Protein AF-A0A094ZKM8-F1 (afdb_monomer_lite)

Organism: Schistosoma haematobium (NCBI:txid6185)

Secondary structure (DSSP, 8-state):
--------TTSHHHHHHHHHHTTTHHHHTT-TTTHHHHHHHHHHTTSSSS-----EEEEE--S-S---TTS---EEEEE------SS---SSHHHHHHHHHHHHTTSSHHHHHHHHHHHT-GGGHHHHHHHHHHHHHHHHHHHHHHHHHHHHHHHHHTT-

Structure (mmCIF, N/CA/C/O backbone):
data_AF-A0A094ZKM8-F1
#
_entry.id   AF-A0A094ZKM8-F1
#
loop_
_atom_site.group_PDB
_atom_site.id
_atom_site.type_symbol
_atom_site.label_atom_id
_atom_site.label_alt_id
_atom_site.label_comp_id
_atom_site.label_asym_id
_atom_site.label_entity_id
_atom_site.label_seq_id
_atom_site.pdbx_PDB_ins_code
_atom_site.Cartn_x
_atom_site.Cartn_y
_atom_site.Cartn_z
_atom_site.occupancy
_atom_site.B_iso_or_equiv
_atom_site.auth_seq_id
_atom_site.auth_comp_id
_atom_site.auth_asym_id
_atom_site.auth_atom_id
_atom_site.pdbx_PDB_model_num
ATOM 1 N N . MET A 1 1 ? 38.095 -4.497 38.781 1.00 38.94 1 MET A N 1
ATOM 2 C CA . MET A 1 1 ? 38.444 -5.390 37.654 1.00 38.94 1 MET A CA 1
ATOM 3 C C . MET A 1 1 ? 37.197 -6.172 37.278 1.00 38.94 1 MET A C 1
ATOM 5 O O . MET A 1 1 ? 36.830 -7.063 38.027 1.00 38.94 1 MET A O 1
ATOM 9 N N . LEU A 1 2 ? 36.508 -5.831 36.188 1.00 37.38 2 LEU A N 1
ATOM 10 C CA . LEU A 1 2 ? 35.510 -6.735 35.610 1.00 37.38 2 LEU A CA 1
ATOM 11 C C . LEU A 1 2 ? 36.040 -7.191 34.256 1.00 37.38 2 LEU A C 1
ATOM 13 O O . LEU A 1 2 ? 36.255 -6.371 33.364 1.00 37.38 2 LEU A O 1
ATOM 17 N N . ARG A 1 3 ? 36.320 -8.497 34.177 1.00 47.91 3 ARG A N 1
ATOM 18 C CA . ARG A 1 3 ? 36.607 -9.232 32.946 1.00 47.91 3 ARG A CA 1
ATOM 19 C C . ARG A 1 3 ? 35.486 -8.939 31.953 1.00 47.91 3 ARG A C 1
ATOM 21 O O . ARG A 1 3 ? 34.324 -9.193 32.253 1.00 47.91 3 ARG A O 1
ATOM 28 N N . VAL A 1 4 ? 35.836 -8.391 30.798 1.00 53.22 4 VAL A N 1
ATOM 29 C CA . VAL A 1 4 ? 34.948 -8.402 29.639 1.00 53.22 4 VAL A CA 1
ATOM 30 C C . VAL A 1 4 ? 35.342 -9.639 28.853 1.00 53.22 4 VAL A C 1
ATOM 32 O O . VAL A 1 4 ? 36.364 -9.642 28.169 1.00 53.22 4 VAL A O 1
ATOM 35 N N . ASP A 1 5 ? 34.573 -10.707 29.038 1.00 57.28 5 ASP A N 1
ATOM 36 C CA . ASP A 1 5 ? 34.611 -11.869 28.162 1.00 57.28 5 ASP A CA 1
ATOM 37 C C . ASP A 1 5 ? 34.397 -11.410 26.716 1.00 57.28 5 ASP A C 1
ATOM 39 O O . ASP A 1 5 ? 33.573 -10.535 26.430 1.00 57.28 5 ASP A O 1
ATOM 43 N N . VAL A 1 6 ? 35.189 -11.963 25.801 1.00 58.41 6 VAL A N 1
ATOM 44 C CA . VAL A 1 6 ? 35.111 -11.664 24.371 1.00 58.41 6 VAL A CA 1
ATOM 45 C C . VAL A 1 6 ? 33.824 -12.290 23.841 1.00 58.41 6 VAL A C 1
ATOM 47 O O . VAL A 1 6 ? 33.750 -13.481 23.554 1.00 58.41 6 VAL A O 1
ATOM 50 N N . ILE A 1 7 ? 32.775 -11.475 23.780 1.00 57.12 7 ILE A N 1
ATOM 51 C CA . ILE A 1 7 ? 31.440 -11.875 23.347 1.00 57.12 7 ILE A CA 1
ATOM 52 C C . ILE A 1 7 ? 31.376 -11.808 21.813 1.00 57.12 7 ILE A C 1
ATOM 54 O O . ILE A 1 7 ? 31.476 -10.729 21.230 1.00 57.12 7 ILE A O 1
ATOM 58 N N . GLY A 1 8 ? 31.223 -12.966 21.165 1.00 59.66 8 GLY A N 1
ATOM 59 C CA . GLY A 1 8 ? 31.152 -13.099 19.704 1.00 59.66 8 GLY A CA 1
ATOM 60 C C . GLY A 1 8 ? 29.924 -12.429 19.051 1.00 59.66 8 GLY A C 1
ATOM 61 O O . GLY A 1 8 ? 28.955 -12.081 19.738 1.00 59.66 8 GLY A O 1
ATOM 62 N N . PRO A 1 9 ? 29.939 -12.242 17.716 1.00 51.22 9 PRO A N 1
ATOM 63 C CA . PRO A 1 9 ? 28.906 -11.504 16.990 1.00 51.22 9 PRO A CA 1
ATOM 64 C C . PRO A 1 9 ? 27.556 -12.237 17.059 1.00 51.22 9 PRO A C 1
ATOM 66 O O . PRO A 1 9 ? 27.464 -13.412 16.721 1.00 51.22 9 P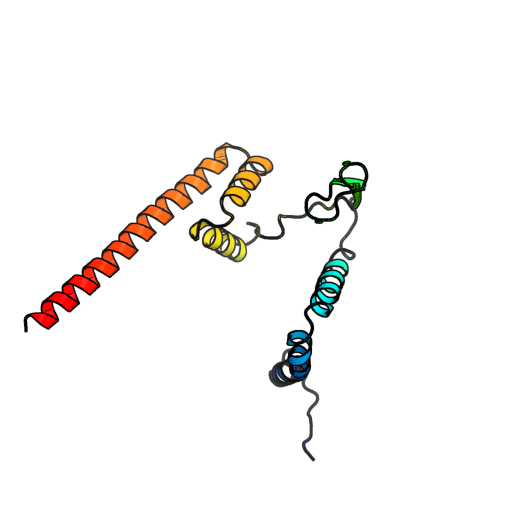RO A O 1
ATOM 69 N N . GLY A 1 10 ? 26.513 -11.532 17.520 1.00 62.34 10 GLY A N 1
ATOM 70 C CA . GLY A 1 10 ? 25.153 -12.062 17.727 1.00 62.34 10 GLY A CA 1
ATOM 71 C C . GLY A 1 10 ? 24.721 -12.214 19.194 1.00 62.34 10 GLY A C 1
ATOM 72 O O . GLY A 1 10 ? 23.565 -12.534 19.453 1.00 62.34 10 GLY A O 1
ATOM 73 N N . SER A 1 11 ? 25.609 -11.959 20.160 1.00 68.12 11 SER A N 1
ATOM 74 C CA . SER A 1 11 ? 25.317 -12.143 21.588 1.00 68.12 11 SER A CA 1
ATOM 75 C C . SER A 1 11 ? 24.887 -10.859 22.319 1.00 68.12 11 SER A C 1
ATOM 77 O O . SER A 1 11 ? 25.261 -9.734 21.972 1.00 68.12 11 SER A O 1
ATOM 79 N N . THR A 1 12 ? 24.090 -11.046 23.373 1.00 66.50 12 THR A N 1
ATOM 80 C CA . THR A 1 12 ? 23.350 -10.036 24.147 1.00 66.50 12 THR A CA 1
ATOM 81 C C . THR A 1 12 ? 24.234 -8.932 24.747 1.00 66.50 12 THR A C 1
ATOM 83 O O . THR A 1 12 ? 23.782 -7.801 24.926 1.00 66.50 12 THR A O 1
ATOM 86 N N . GLY A 1 13 ? 25.519 -9.205 25.004 1.00 67.31 13 GLY A N 1
ATOM 87 C CA . GLY A 1 13 ? 26.473 -8.196 25.488 1.00 67.31 13 GLY A CA 1
ATOM 88 C C . GLY A 1 13 ? 26.937 -7.201 24.417 1.00 67.31 13 GLY A C 1
ATOM 89 O O . GLY A 1 13 ? 27.165 -6.031 24.724 1.00 67.31 13 GLY A O 1
ATOM 90 N N . HIS A 1 14 ? 26.986 -7.621 23.149 1.00 61.69 14 HIS A N 1
ATOM 91 C CA . HIS A 1 14 ? 27.329 -6.755 22.017 1.00 61.69 14 HIS A CA 1
ATOM 92 C C . HIS A 1 14 ? 26.199 -5.737 21.743 1.00 61.69 14 HIS A C 1
ATOM 94 O O . HIS A 1 14 ? 26.456 -4.560 21.491 1.00 61.69 14 HIS A O 1
ATOM 100 N N . LEU A 1 15 ? 24.935 -6.157 21.913 1.00 66.00 15 LEU A N 1
ATOM 101 C CA . LEU A 1 15 ? 23.730 -5.316 21.811 1.00 66.00 15 LEU A CA 1
ATOM 102 C C . LEU A 1 15 ? 23.709 -4.182 22.862 1.00 66.00 15 LEU A C 1
ATOM 104 O O . LEU A 1 15 ? 23.365 -3.041 22.554 1.00 66.00 15 LEU A O 1
ATOM 108 N N . LEU A 1 16 ? 24.138 -4.469 24.097 1.00 70.31 16 LEU A N 1
ATOM 109 C CA . LEU A 1 16 ? 24.174 -3.493 25.195 1.00 70.31 16 LEU A CA 1
ATOM 110 C C . LEU A 1 16 ? 25.344 -2.495 25.095 1.00 70.31 16 LEU A C 1
ATOM 112 O O . LEU A 1 16 ? 25.218 -1.361 25.563 1.00 70.31 16 LEU A O 1
ATOM 116 N N . MET A 1 17 ? 26.463 -2.875 24.468 1.00 67.31 17 MET A N 1
ATOM 117 C CA . MET A 1 17 ? 27.586 -1.969 24.182 1.00 67.31 17 MET A CA 1
ATOM 118 C C . MET A 1 17 ? 27.259 -0.978 23.048 1.00 67.31 17 MET A C 1
ATOM 120 O O . MET A 1 17 ? 27.559 0.211 23.178 1.00 67.31 17 MET A O 1
ATOM 124 N N . VAL A 1 18 ? 26.545 -1.419 22.001 1.00 69.44 18 VAL A N 1
ATOM 125 C CA . VAL A 1 18 ? 26.070 -0.570 20.884 1.00 69.44 18 VAL A CA 1
ATOM 126 C C . VAL A 1 18 ? 25.064 0.494 21.356 1.00 69.44 18 VAL A C 1
ATOM 128 O O . VAL A 1 18 ? 25.167 1.660 20.973 1.00 69.44 18 VAL A O 1
ATOM 131 N N . LEU A 1 19 ? 24.163 0.144 22.280 1.00 61.12 19 LEU A N 1
ATOM 132 C CA . LEU A 1 19 ? 23.220 1.076 22.920 1.00 61.12 19 LEU A CA 1
ATOM 133 C C . LEU A 1 19 ? 23.896 2.197 23.750 1.00 61.12 19 LEU A C 1
ATOM 135 O O . LEU A 1 19 ? 23.260 3.214 24.028 1.00 61.12 19 LEU A O 1
ATOM 139 N N . ARG A 1 20 ? 25.180 2.075 24.142 1.00 72.31 20 ARG A N 1
ATOM 140 C CA . ARG A 1 20 ? 25.893 3.077 24.975 1.00 72.31 20 ARG A CA 1
ATOM 141 C C . ARG A 1 20 ? 26.716 4.102 24.187 1.00 72.31 20 ARG A C 1
ATOM 143 O O . ARG A 1 20 ? 26.916 5.205 24.692 1.00 72.31 20 ARG A O 1
ATOM 150 N N . CYS A 1 21 ? 27.147 3.802 22.965 1.00 66.06 21 CYS A N 1
ATOM 151 C CA . CYS A 1 21 ? 27.880 4.745 22.107 1.00 66.06 21 CYS A CA 1
ATOM 152 C C . CYS A 1 21 ? 26.965 5.714 21.335 1.00 66.06 21 CYS A C 1
ATOM 154 O O . CYS A 1 21 ? 27.458 6.676 20.758 1.00 66.06 21 CYS A O 1
ATOM 156 N N . LEU A 1 22 ? 25.637 5.535 21.392 1.00 63.84 22 LEU A N 1
ATOM 157 C CA . LEU A 1 22 ? 24.642 6.496 20.887 1.00 63.84 22 LEU A CA 1
ATOM 158 C C . LEU A 1 22 ? 24.490 7.745 21.792 1.00 63.84 22 LEU A C 1
ATOM 160 O O . LEU A 1 22 ? 23.709 8.645 21.497 1.00 63.84 22 LEU A O 1
ATOM 164 N N . ARG A 1 23 ? 25.241 7.842 22.900 1.00 69.12 23 ARG A N 1
ATOM 165 C CA . ARG A 1 23 ? 25.189 8.973 23.852 1.00 69.12 23 ARG A CA 1
ATOM 166 C C . ARG A 1 23 ? 25.595 10.332 23.248 1.00 69.12 23 ARG A C 1
ATOM 168 O O . ARG A 1 23 ? 24.911 11.310 23.547 1.00 69.12 23 ARG A O 1
ATOM 175 N N . PRO A 1 24 ? 26.617 10.438 22.376 1.00 64.12 24 PRO A N 1
ATOM 176 C CA . PRO A 1 24 ? 26.977 11.691 21.711 1.00 64.12 24 PRO A CA 1
ATOM 177 C C . PRO A 1 24 ? 25.990 12.115 20.610 1.00 64.12 24 PRO A C 1
ATOM 179 O O . PRO A 1 24 ? 26.025 13.275 20.200 1.00 64.12 24 PRO A O 1
ATOM 182 N N . LEU A 1 25 ? 25.041 11.256 20.185 1.00 60.56 25 LEU A N 1
ATOM 183 C CA . LEU A 1 25 ? 23.924 11.711 19.339 1.00 60.56 25 LEU A CA 1
ATOM 184 C C . LEU A 1 25 ? 23.049 12.768 20.040 1.00 60.56 25 LEU A C 1
ATOM 186 O O . LEU A 1 25 ? 22.360 13.520 19.357 1.00 60.56 25 LEU A O 1
ATOM 190 N N . ARG A 1 26 ? 23.136 12.920 21.374 1.00 61.69 26 ARG A N 1
ATOM 191 C CA . ARG A 1 26 ? 22.537 14.058 22.099 1.00 61.69 26 ARG A CA 1
ATOM 192 C C . ARG A 1 26 ? 23.143 15.419 21.716 1.00 61.69 26 ARG A C 1
ATOM 194 O O . ARG A 1 26 ? 22.447 16.420 21.818 1.00 61.69 26 ARG A O 1
ATOM 201 N N . ILE A 1 27 ? 24.385 15.471 21.228 1.00 63.56 27 ILE A N 1
ATOM 202 C CA . ILE A 1 27 ? 25.039 16.701 20.733 1.00 63.56 27 ILE A CA 1
ATOM 203 C C . ILE A 1 27 ? 24.647 16.975 19.267 1.00 63.56 27 ILE A C 1
ATOM 205 O O . ILE A 1 27 ? 24.456 18.126 18.881 1.00 63.56 27 ILE A O 1
ATOM 209 N N . PHE A 1 28 ? 24.383 15.926 18.472 1.00 54.69 28 PHE A N 1
ATOM 210 C CA . PHE A 1 28 ? 23.733 16.029 17.148 1.00 54.69 28 PHE A CA 1
ATOM 211 C C . PHE A 1 28 ? 22.289 16.583 17.224 1.00 54.69 28 PHE A C 1
ATOM 213 O O . PHE A 1 28 ? 21.742 17.041 16.212 1.00 54.69 28 PHE A O 1
ATOM 220 N N . CYS A 1 29 ? 21.673 16.568 18.417 1.00 49.84 29 CYS A N 1
ATOM 221 C CA . CYS A 1 29 ? 20.408 17.246 18.717 1.00 49.84 29 CYS A CA 1
ATOM 222 C C . CYS A 1 29 ? 20.545 18.758 18.962 1.00 49.84 29 CYS A C 1
ATOM 224 O O . CYS A 1 29 ? 19.533 19.446 18.886 1.00 49.84 29 CYS A O 1
ATOM 226 N N . LEU A 1 30 ? 21.752 19.285 19.189 1.00 57.34 30 LEU A N 1
ATOM 227 C CA . LEU A 1 30 ? 21.969 20.716 19.431 1.00 57.34 30 LEU A CA 1
ATOM 228 C C . LEU A 1 30 ? 22.262 21.505 18.140 1.00 57.34 30 LEU A C 1
ATOM 230 O O . LEU A 1 30 ? 21.977 22.696 18.068 1.00 57.34 30 LEU A O 1
ATOM 234 N N . VAL A 1 31 ? 22.821 20.847 17.112 1.00 60.50 31 VAL A N 1
ATOM 235 C CA . VAL A 1 31 ? 23.313 21.496 15.882 1.00 60.50 31 VAL A CA 1
ATOM 236 C C . VAL A 1 31 ? 22.562 20.967 14.649 1.00 60.50 31 VAL A C 1
ATOM 238 O O . VAL A 1 31 ? 22.852 19.861 14.183 1.00 60.50 31 VAL A O 1
ATOM 241 N N . PRO A 1 32 ? 21.615 21.728 14.065 1.00 51.78 32 PRO A N 1
ATOM 242 C CA . PRO A 1 32 ? 20.802 21.255 12.939 1.00 51.78 32 PRO A CA 1
ATOM 243 C C . PRO A 1 32 ? 21.602 20.992 11.646 1.00 51.78 32 PRO A C 1
ATOM 245 O O . PRO A 1 32 ? 21.134 20.252 10.784 1.00 51.78 32 PRO A O 1
ATOM 248 N N . GLN A 1 33 ? 22.822 21.529 11.504 1.00 51.88 33 GLN A N 1
ATOM 249 C CA . GLN A 1 33 ? 23.617 21.429 10.269 1.00 51.88 33 GLN A CA 1
ATOM 250 C C . GLN A 1 33 ? 24.374 20.095 10.087 1.00 51.88 33 GLN A C 1
ATOM 252 O O . GLN A 1 33 ? 24.603 19.677 8.953 1.00 51.88 33 GLN A O 1
ATOM 257 N N . MET A 1 34 ? 24.697 19.369 11.166 1.00 56.25 34 MET A N 1
ATOM 258 C CA . MET A 1 34 ? 25.500 18.132 11.098 1.00 56.25 34 MET A CA 1
ATOM 259 C C . MET A 1 34 ? 24.723 16.913 10.545 1.00 56.25 34 MET A C 1
ATOM 261 O O . MET A 1 34 ? 25.329 16.001 9.984 1.00 56.25 34 MET A O 1
ATOM 265 N N . ARG A 1 35 ? 23.378 16.881 10.639 1.00 53.78 35 ARG A N 1
ATOM 266 C CA . ARG A 1 35 ? 22.539 15.720 10.229 1.00 53.78 35 ARG A CA 1
ATOM 267 C C . ARG A 1 35 ? 22.531 15.448 8.723 1.00 53.78 35 ARG A C 1
ATOM 269 O O . ARG A 1 35 ? 22.294 14.315 8.310 1.00 53.78 35 ARG A O 1
ATOM 276 N N . ARG A 1 36 ? 22.798 16.470 7.907 1.00 55.94 36 ARG A N 1
ATOM 277 C CA . ARG A 1 36 ? 22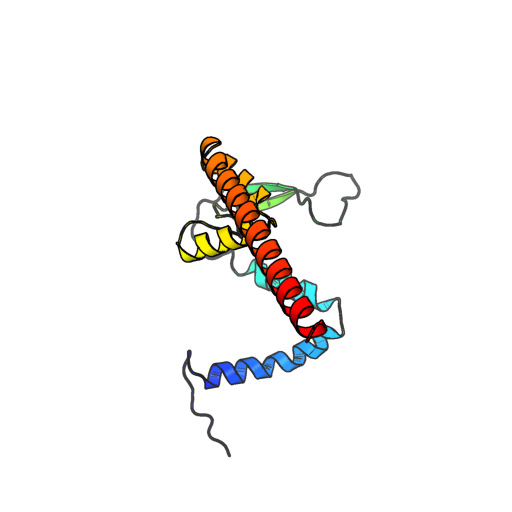.727 16.382 6.441 1.00 55.94 36 ARG A CA 1
ATOM 278 C C . ARG A 1 36 ? 23.879 15.565 5.8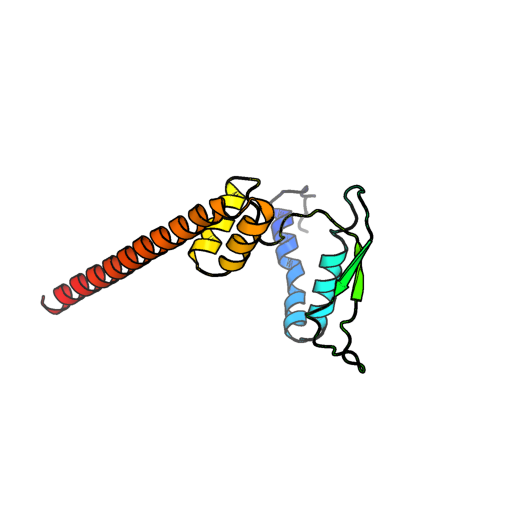49 1.00 55.94 36 ARG A C 1
ATOM 280 O O . ARG A 1 36 ? 23.664 14.781 4.935 1.00 55.94 36 ARG A O 1
ATOM 287 N N . VAL A 1 37 ? 25.076 15.698 6.421 1.00 57.06 37 VAL A N 1
ATOM 288 C CA . VAL A 1 37 ? 26.300 15.012 5.966 1.00 57.06 37 VAL A CA 1
ATOM 289 C C . VAL A 1 37 ? 26.226 13.505 6.233 1.00 57.06 37 VAL A C 1
ATOM 291 O O . VAL A 1 37 ? 26.667 12.698 5.420 1.00 57.06 37 VAL A O 1
ATOM 294 N N . VAL A 1 38 ? 25.600 13.121 7.347 1.00 61.38 38 VAL A N 1
ATOM 295 C CA . VAL A 1 38 ? 25.494 11.718 7.774 1.00 61.38 38 VAL A CA 1
ATOM 296 C C . VAL A 1 38 ? 24.495 10.936 6.918 1.00 61.38 38 VAL A C 1
ATOM 298 O O . VAL A 1 38 ? 24.719 9.763 6.627 1.00 61.38 38 VAL A O 1
ATOM 301 N N . TYR A 1 39 ? 23.429 11.585 6.451 1.00 54.94 39 TYR A N 1
ATOM 302 C CA . TYR A 1 39 ? 22.445 10.936 5.582 1.00 54.94 39 TYR A CA 1
ATOM 303 C C . TYR A 1 39 ? 22.971 10.698 4.156 1.00 54.94 39 TYR A C 1
ATOM 305 O O . TYR A 1 39 ? 22.693 9.653 3.569 1.00 54.94 39 TYR A O 1
ATOM 313 N N . GLU A 1 40 ? 23.768 11.621 3.609 1.00 57.09 40 GLU A N 1
ATOM 314 C CA . GLU A 1 40 ? 24.351 11.473 2.264 1.00 57.09 40 GLU A CA 1
ATOM 315 C C . GLU A 1 40 ? 25.434 10.375 2.220 1.00 57.09 40 GLU A C 1
ATOM 317 O O . GLU A 1 40 ? 25.488 9.589 1.273 1.00 57.09 40 GLU A O 1
ATOM 322 N N . LEU A 1 41 ? 26.242 10.248 3.282 1.00 57.00 41 LEU A N 1
ATOM 323 C CA . LEU A 1 41 ? 27.331 9.265 3.369 1.00 57.00 41 LEU A CA 1
ATOM 324 C C . LEU A 1 41 ? 26.820 7.813 3.435 1.00 57.00 41 LEU A C 1
ATOM 326 O O . LEU A 1 41 ? 27.343 6.927 2.760 1.00 57.00 41 LEU A O 1
ATOM 330 N N . VAL A 1 42 ? 25.763 7.569 4.219 1.00 56.38 42 VAL A N 1
ATOM 331 C CA . VAL A 1 42 ? 25.178 6.225 4.410 1.00 56.38 42 VAL A CA 1
ATOM 332 C C . VAL A 1 42 ? 24.390 5.775 3.179 1.00 56.38 42 VAL A C 1
ATOM 334 O O . VAL A 1 42 ? 24.250 4.578 2.918 1.00 56.38 42 VAL A O 1
ATOM 337 N N . ARG A 1 43 ? 23.918 6.723 2.368 1.00 48.41 43 ARG A N 1
ATOM 338 C CA . ARG A 1 43 ? 23.206 6.411 1.132 1.00 48.41 43 ARG A CA 1
ATOM 339 C C . ARG A 1 43 ? 24.140 5.970 0.000 1.00 48.41 43 ARG A C 1
ATOM 341 O O . ARG A 1 43 ? 23.768 5.061 -0.733 1.00 48.41 43 ARG A O 1
ATOM 348 N N . GLY A 1 44 ? 25.336 6.553 -0.122 1.00 53.34 44 GLY A N 1
ATOM 349 C CA . GLY A 1 44 ? 26.255 6.282 -1.241 1.00 53.34 44 GLY A CA 1
ATOM 350 C C . GLY A 1 44 ? 26.962 4.920 -1.198 1.00 53.34 44 GLY A C 1
ATOM 351 O O . GLY A 1 44 ? 27.293 4.362 -2.240 1.00 53.34 44 GLY A O 1
ATOM 352 N N . PHE A 1 45 ? 27.166 4.348 -0.008 1.00 49.69 45 PHE A N 1
ATOM 353 C CA . PHE A 1 45 ? 28.017 3.160 0.156 1.00 49.69 45 PHE A CA 1
ATOM 354 C C . PHE A 1 45 ? 27.328 1.825 -0.196 1.00 49.69 45 PHE A C 1
ATOM 356 O O . PHE A 1 45 ? 28.001 0.829 -0.442 1.00 49.69 45 PHE A O 1
ATOM 363 N N . ARG A 1 46 ? 25.987 1.778 -0.256 1.00 44.75 46 ARG A N 1
ATOM 364 C CA . ARG A 1 46 ? 25.224 0.534 -0.508 1.00 44.75 46 ARG A CA 1
ATOM 365 C C . ARG A 1 46 ? 24.944 0.259 -1.995 1.00 44.75 46 ARG A C 1
ATOM 367 O O . ARG A 1 46 ? 24.502 -0.833 -2.331 1.00 44.75 46 ARG A O 1
ATOM 374 N N . GLU A 1 47 ? 25.199 1.216 -2.885 1.00 52.03 47 GLU A N 1
ATOM 375 C CA . GLU A 1 47 ? 24.827 1.128 -4.310 1.00 52.03 47 GLU A CA 1
ATOM 376 C C . GLU A 1 47 ? 25.936 0.563 -5.236 1.00 52.03 47 GLU A C 1
ATOM 378 O O . GLU A 1 47 ? 25.670 0.342 -6.412 1.00 52.03 47 GLU A O 1
ATOM 383 N N . ILE A 1 48 ? 27.156 0.273 -4.746 1.00 54.25 48 ILE A N 1
ATOM 384 C CA . ILE A 1 48 ? 28.346 0.001 -5.598 1.00 54.25 48 ILE A CA 1
ATOM 385 C C . ILE A 1 48 ? 28.647 -1.506 -5.832 1.00 54.25 48 ILE A C 1
ATOM 387 O O . ILE A 1 48 ? 29.417 -1.838 -6.729 1.00 54.25 48 ILE A O 1
ATOM 391 N N . LEU A 1 49 ? 28.044 -2.442 -5.081 1.00 43.59 49 LEU A N 1
ATOM 392 C CA . LEU A 1 49 ? 28.554 -3.828 -4.959 1.00 43.59 49 LEU A CA 1
ATOM 393 C C . LEU A 1 49 ? 27.801 -4.973 -5.684 1.00 43.59 49 LEU A C 1
ATOM 395 O O . LEU A 1 49 ? 28.154 -6.125 -5.453 1.00 43.59 49 LEU A O 1
ATOM 399 N N . MET A 1 50 ? 26.823 -4.741 -6.569 1.00 43.19 50 MET A N 1
ATOM 400 C CA . MET A 1 50 ? 26.200 -5.844 -7.342 1.00 43.19 50 MET A CA 1
ATOM 401 C C . MET A 1 50 ? 26.167 -5.594 -8.860 1.00 43.19 50 MET A C 1
ATOM 403 O O . MET A 1 50 ? 26.062 -4.460 -9.319 1.00 43.19 50 MET A O 1
ATOM 407 N N . GLU A 1 51 ? 26.342 -6.687 -9.608 1.00 52.78 51 GLU A N 1
ATOM 408 C CA . GLU A 1 51 ? 26.915 -6.803 -10.956 1.00 52.78 51 GLU A CA 1
ATOM 409 C C . GLU A 1 51 ? 26.164 -6.145 -12.137 1.00 52.78 51 GLU A C 1
ATOM 411 O O . GLU A 1 51 ? 24.998 -5.763 -12.081 1.00 52.78 51 GLU A O 1
ATOM 416 N N . LYS A 1 52 ? 26.922 -5.981 -13.231 1.00 58.81 52 LYS A N 1
ATOM 417 C CA . LYS A 1 52 ? 26.761 -5.033 -14.342 1.00 58.81 52 LYS A CA 1
ATOM 418 C C . LYS A 1 52 ? 25.653 -5.376 -15.349 1.00 58.81 52 LYS A C 1
ATOM 420 O O . LYS A 1 52 ? 25.740 -6.366 -16.064 1.00 58.81 52 LYS A O 1
ATOM 425 N N . CYS A 1 53 ? 24.768 -4.403 -15.573 1.00 43.03 53 CYS A N 1
ATOM 426 C CA . CYS A 1 53 ? 24.168 -4.073 -16.875 1.00 43.03 53 CYS A CA 1
ATOM 427 C C . CYS A 1 53 ? 24.056 -2.541 -16.976 1.00 43.03 53 CYS A C 1
ATOM 429 O O . CYS A 1 53 ? 23.008 -1.953 -16.716 1.00 43.03 53 CYS A O 1
ATOM 431 N N . VAL A 1 54 ? 25.175 -1.864 -17.263 1.00 49.88 54 VAL A N 1
ATOM 432 C CA . VAL A 1 54 ? 25.263 -0.401 -17.135 1.00 49.88 54 VAL A CA 1
ATOM 433 C C . VAL A 1 54 ? 24.950 0.289 -18.461 1.00 49.88 54 VAL A C 1
ATOM 435 O O . VAL A 1 54 ? 25.786 0.368 -19.356 1.00 49.88 54 VAL A O 1
ATOM 438 N N . GLY A 1 55 ? 23.754 0.869 -18.551 1.00 47.41 55 GLY A N 1
ATOM 439 C CA . GLY A 1 55 ? 23.504 2.035 -19.399 1.00 47.41 55 GLY A CA 1
ATOM 440 C C . GLY A 1 55 ? 23.723 3.325 -18.598 1.00 47.41 55 GLY A C 1
ATOM 441 O O . GLY A 1 55 ? 23.563 3.338 -17.381 1.00 47.41 55 GLY A O 1
ATOM 442 N N . ARG A 1 56 ? 24.064 4.439 -19.247 1.00 43.88 56 ARG A N 1
ATOM 443 C CA . ARG A 1 56 ? 24.057 5.774 -18.613 1.00 43.88 56 ARG A CA 1
ATOM 444 C C . ARG A 1 56 ? 22.748 6.479 -18.978 1.00 43.88 56 ARG A C 1
ATOM 446 O O . ARG A 1 56 ? 22.345 6.422 -20.138 1.00 43.88 56 ARG A O 1
ATOM 453 N N . PHE A 1 57 ? 22.050 7.084 -18.014 1.00 47.72 57 PHE A N 1
ATOM 454 C CA . PHE A 1 57 ? 20.820 7.846 -18.273 1.00 47.72 57 PHE A CA 1
ATOM 455 C C . PHE A 1 57 ? 20.847 9.177 -17.515 1.00 47.72 57 PHE A C 1
ATOM 457 O O . PHE A 1 57 ? 21.295 9.239 -16.371 1.00 47.72 57 PHE A O 1
ATOM 464 N N . MET A 1 58 ? 20.386 10.251 -18.159 1.00 47.28 58 MET A N 1
ATOM 465 C CA . MET A 1 58 ? 20.258 11.567 -17.530 1.00 47.28 58 MET A CA 1
ATOM 466 C C . MET A 1 58 ? 18.978 11.607 -16.692 1.00 47.28 58 MET A C 1
ATOM 468 O O . MET A 1 58 ? 17.888 11.471 -17.242 1.00 47.28 58 MET A O 1
ATOM 472 N N . ARG A 1 59 ? 19.092 11.814 -15.375 1.00 50.09 59 ARG A N 1
ATOM 473 C CA . ARG A 1 59 ? 17.934 12.131 -14.524 1.00 50.09 59 ARG A CA 1
ATOM 474 C C . ARG A 1 59 ? 17.897 13.625 -14.235 1.00 50.09 59 ARG A C 1
ATOM 476 O O . ARG A 1 59 ? 18.894 14.193 -13.796 1.00 50.09 59 ARG A O 1
ATOM 483 N N . GLU A 1 60 ? 16.738 14.237 -14.452 1.00 55.56 60 GLU A N 1
ATOM 484 C CA . GLU A 1 60 ? 16.452 15.592 -13.984 1.00 55.56 60 GLU A CA 1
ATOM 485 C C . GLU A 1 60 ? 16.273 15.575 -12.464 1.00 55.56 60 GLU A C 1
ATOM 487 O O . GLU A 1 60 ? 15.445 14.837 -11.927 1.00 55.56 60 GLU A O 1
ATOM 492 N N . LEU A 1 61 ? 17.076 16.366 -11.751 1.00 54.41 61 LEU A N 1
ATOM 493 C CA . LEU A 1 61 ? 16.915 16.562 -10.315 1.00 54.41 61 LEU A CA 1
ATOM 494 C C . LEU A 1 61 ? 15.729 17.494 -10.058 1.00 54.41 61 LEU A C 1
ATOM 496 O O . LEU A 1 61 ? 15.883 18.711 -10.018 1.00 54.41 61 LEU A O 1
ATOM 500 N N . ALA A 1 62 ? 14.542 16.925 -9.864 1.00 52.66 62 ALA A N 1
ATOM 501 C CA . ALA A 1 62 ? 13.338 17.702 -9.571 1.00 52.66 62 ALA A CA 1
ATOM 502 C C . ALA A 1 62 ? 13.183 18.104 -8.085 1.00 52.66 62 ALA A C 1
ATOM 504 O O . ALA A 1 62 ? 12.220 18.788 -7.749 1.00 52.66 62 ALA A O 1
ATOM 505 N N . SER A 1 63 ? 14.088 17.714 -7.171 1.00 44.19 63 SER A N 1
ATOM 506 C CA . SER A 1 63 ? 13.862 17.897 -5.719 1.00 44.19 63 SER A CA 1
ATOM 507 C C . SER A 1 63 ? 14.903 18.710 -4.944 1.00 44.19 63 SER A C 1
ATOM 509 O O . SER A 1 63 ? 14.728 18.927 -3.742 1.00 44.19 63 SER A O 1
ATOM 511 N N . THR A 1 64 ? 15.956 19.231 -5.572 1.00 45.97 64 THR A N 1
ATOM 512 C CA . THR A 1 64 ? 16.833 20.196 -4.896 1.00 45.97 64 THR A CA 1
ATOM 513 C C . THR A 1 64 ? 16.257 21.597 -5.062 1.00 45.97 64 THR A C 1
ATOM 515 O O . THR A 1 64 ? 16.120 22.101 -6.170 1.00 45.97 64 THR A O 1
ATOM 518 N N . LYS A 1 65 ? 15.977 22.277 -3.941 1.00 47.53 65 LYS A N 1
ATOM 519 C CA . LYS A 1 65 ? 15.628 23.715 -3.838 1.00 47.53 65 LYS A CA 1
ATOM 520 C C . LYS A 1 65 ? 16.722 24.666 -4.386 1.00 47.53 65 LYS A C 1
ATOM 522 O O . LYS A 1 65 ? 16.743 25.842 -4.047 1.00 47.53 65 LYS A O 1
ATOM 527 N N . LEU A 1 66 ? 17.640 24.167 -5.209 1.00 47.97 66 LEU A N 1
ATOM 528 C CA . LEU A 1 66 ? 18.634 24.922 -5.954 1.00 47.97 66 LEU A CA 1
ATOM 529 C C . LEU A 1 66 ? 18.099 25.089 -7.376 1.00 47.97 66 LEU A C 1
ATOM 531 O O . LEU A 1 66 ? 18.317 24.242 -8.239 1.00 47.97 66 LEU A O 1
ATOM 535 N N . LYS A 1 67 ? 17.361 26.178 -7.613 1.00 46.78 67 LYS A N 1
ATOM 536 C CA . LYS A 1 67 ? 17.072 26.611 -8.982 1.00 46.78 67 LYS A CA 1
ATOM 537 C C . LYS A 1 67 ? 18.399 26.998 -9.637 1.00 46.78 67 LYS A C 1
ATOM 539 O O . LYS A 1 67 ? 19.114 27.850 -9.116 1.00 46.78 67 LYS A O 1
ATOM 544 N N . SER A 1 68 ? 18.720 26.373 -10.767 1.00 48.81 68 SER A N 1
ATOM 545 C CA . SER A 1 68 ? 19.789 26.844 -11.645 1.00 48.81 68 SER A CA 1
ATOM 546 C C . SER A 1 68 ? 19.477 28.276 -12.090 1.00 48.81 68 SER A C 1
ATOM 548 O O . SER A 1 68 ? 18.328 28.585 -12.413 1.00 48.81 68 SER A O 1
ATOM 550 N N . VAL A 1 69 ? 20.500 29.134 -12.145 1.00 58.44 69 VAL A N 1
ATOM 551 C CA . VAL A 1 69 ? 20.436 30.563 -12.524 1.00 58.44 69 VAL A CA 1
ATOM 552 C C . VAL A 1 69 ? 19.836 30.784 -13.932 1.00 58.44 69 VAL A C 1
ATOM 554 O O . VAL A 1 69 ? 19.496 31.906 -14.290 1.00 58.44 69 VAL A O 1
ATOM 557 N N . LYS A 1 70 ? 19.635 29.715 -14.718 1.00 56.19 70 LYS A N 1
ATOM 558 C CA . LYS A 1 70 ? 19.077 29.739 -16.082 1.00 56.19 70 LYS A CA 1
ATOM 559 C C . LYS A 1 70 ? 17.760 28.974 -16.296 1.00 56.19 70 LYS A C 1
ATOM 561 O O . LYS A 1 70 ? 17.318 28.870 -17.431 1.00 56.19 70 LYS A O 1
ATOM 566 N N . GLY A 1 71 ? 17.118 28.445 -15.252 1.00 55.16 71 GLY A N 1
ATOM 567 C CA . GLY A 1 71 ? 15.800 27.798 -15.389 1.00 55.16 71 GLY A CA 1
ATOM 568 C C . GLY A 1 71 ? 15.787 26.403 -16.037 1.00 55.16 71 GLY A C 1
ATOM 569 O O . GLY A 1 71 ? 14.716 25.820 -16.161 1.00 55.16 71 GLY A O 1
ATOM 570 N N . GLU A 1 72 ? 16.942 25.833 -16.389 1.00 58.03 72 GLU A N 1
ATOM 571 C CA . GLU A 1 72 ? 17.044 24.440 -16.846 1.00 58.03 72 GLU A CA 1
ATOM 572 C C . GLU A 1 72 ? 17.264 23.466 -15.677 1.00 58.03 72 GLU A C 1
ATOM 574 O O . GLU A 1 72 ? 18.085 23.709 -14.784 1.00 58.03 72 GLU A O 1
ATOM 579 N N . SER A 1 73 ? 16.533 22.344 -15.700 1.00 55.12 73 SER A N 1
ATOM 580 C CA . SER A 1 73 ? 16.685 21.220 -14.771 1.00 55.12 73 SER A CA 1
ATOM 581 C C . SER A 1 73 ? 18.124 20.695 -14.802 1.00 55.12 73 SER A C 1
ATOM 583 O O . SER A 1 73 ? 18.595 20.224 -15.839 1.00 55.12 73 SER A O 1
ATOM 585 N N . ILE A 1 74 ? 18.828 20.723 -13.665 1.00 61.59 74 ILE A N 1
ATOM 586 C CA . ILE A 1 74 ? 20.174 20.143 -13.553 1.00 61.59 74 ILE A CA 1
ATOM 587 C C . ILE A 1 74 ? 20.054 18.626 -13.753 1.00 61.59 74 ILE A C 1
ATOM 589 O O . ILE A 1 74 ? 19.494 17.913 -12.916 1.00 61.59 74 ILE A O 1
ATOM 593 N N . LYS A 1 75 ? 20.562 18.135 -14.887 1.00 59.72 75 LYS A N 1
ATOM 594 C CA . LYS A 1 75 ? 20.615 16.710 -15.223 1.00 59.72 75 LYS A CA 1
ATOM 595 C C . LYS A 1 75 ? 21.920 16.136 -14.701 1.00 59.72 75 LYS A C 1
ATOM 597 O O . LYS A 1 75 ? 22.988 16.536 -15.154 1.00 59.72 75 LYS A O 1
ATOM 602 N N . ILE A 1 76 ? 21.844 15.195 -13.762 1.00 67.94 76 ILE A N 1
ATOM 603 C CA . ILE A 1 76 ? 23.024 14.442 -13.327 1.00 67.94 76 ILE A CA 1
ATOM 604 C C . ILE A 1 76 ? 23.031 13.089 -14.021 1.00 67.94 76 ILE A C 1
ATOM 606 O O . ILE A 1 76 ? 22.003 12.421 -14.178 1.00 67.94 76 ILE A O 1
ATOM 610 N N . LEU A 1 77 ? 24.225 12.704 -14.456 1.00 60.81 77 LEU A N 1
ATOM 611 C CA . LEU A 1 77 ? 24.475 11.413 -15.054 1.00 60.81 77 LEU A CA 1
ATOM 612 C C . LEU A 1 77 ? 24.508 10.356 -13.949 1.00 60.81 77 LEU A C 1
ATOM 614 O O . LEU A 1 77 ? 25.444 10.298 -13.156 1.00 60.81 77 LEU A O 1
ATOM 618 N N . VAL A 1 78 ? 23.463 9.536 -13.896 1.00 61.28 78 VAL A N 1
ATOM 619 C CA . VAL A 1 78 ? 23.336 8.454 -12.920 1.00 61.28 78 VAL A CA 1
ATOM 620 C C . VAL A 1 78 ? 23.445 7.099 -13.624 1.00 61.28 78 VAL A C 1
ATOM 622 O O . VAL A 1 78 ? 23.035 6.969 -14.787 1.00 61.28 78 VAL A O 1
ATOM 625 N N . PRO A 1 79 ? 24.010 6.075 -12.961 1.00 61.53 79 PRO A N 1
ATOM 626 C CA . PRO A 1 79 ? 24.015 4.725 -13.506 1.00 61.53 79 PRO A CA 1
ATOM 627 C C . PRO A 1 79 ? 22.572 4.230 -13.676 1.00 61.53 79 PRO A C 1
ATOM 629 O O . PRO A 1 79 ? 21.729 4.397 -12.793 1.00 61.53 79 PRO A O 1
ATOM 632 N N . ARG A 1 80 ? 22.265 3.622 -14.828 1.00 53.97 80 ARG A N 1
ATOM 633 C CA . ARG A 1 80 ? 20.993 2.926 -15.046 1.00 53.97 80 ARG A CA 1
ATOM 634 C C . ARG A 1 80 ? 21.032 1.637 -14.234 1.00 53.97 80 ARG A C 1
ATOM 636 O O . ARG A 1 80 ? 21.727 0.701 -14.611 1.00 53.97 80 ARG A O 1
ATOM 643 N N . VAL A 1 81 ? 20.281 1.605 -13.142 1.00 60.16 81 VAL A N 1
ATOM 644 C CA . VAL A 1 81 ? 20.104 0.412 -12.311 1.00 60.16 81 VAL A CA 1
ATOM 645 C C . VAL A 1 81 ? 18.688 -0.111 -12.526 1.00 60.16 81 VAL A C 1
ATOM 647 O O . VAL A 1 81 ? 17.727 0.661 -12.468 1.00 60.16 81 VAL A O 1
ATOM 650 N N . TRP A 1 82 ? 18.555 -1.410 -12.798 1.00 56.50 82 TRP A N 1
ATOM 651 C CA . TRP A 1 82 ? 17.265 -2.092 -12.738 1.00 56.50 82 TRP A CA 1
ATOM 652 C C . TRP A 1 82 ? 17.028 -2.491 -11.283 1.00 56.50 82 TRP A C 1
ATOM 654 O O . TRP A 1 82 ? 17.635 -3.433 -10.783 1.00 56.50 82 TRP A O 1
ATOM 664 N N . ALA A 1 83 ? 16.228 -1.698 -10.577 1.00 63.53 83 ALA A N 1
ATOM 665 C CA . ALA A 1 83 ? 15.918 -1.912 -9.171 1.00 63.53 83 ALA A CA 1
ATOM 666 C C . ALA A 1 83 ? 14.411 -1.798 -8.945 1.00 63.53 83 ALA A C 1
ATOM 668 O O . ALA A 1 83 ? 13.745 -0.953 -9.558 1.00 63.53 83 ALA A O 1
ATOM 669 N N . ASN A 1 84 ? 13.898 -2.625 -8.034 1.00 68.81 84 ASN A N 1
ATOM 670 C CA . ASN A 1 84 ? 12.538 -2.492 -7.528 1.00 68.81 84 ASN A CA 1
ATOM 671 C C . ASN A 1 84 ? 12.367 -1.139 -6.806 1.00 68.81 84 ASN A C 1
ATOM 673 O O . ASN A 1 84 ? 13.350 -0.573 -6.306 1.00 68.81 84 ASN A O 1
ATOM 677 N N . PRO A 1 85 ? 11.135 -0.594 -6.757 1.00 67.69 85 PRO A N 1
ATOM 678 C CA . PRO A 1 85 ? 10.827 0.570 -5.936 1.00 67.69 85 PRO A CA 1
ATOM 679 C C . PRO A 1 85 ? 11.355 0.376 -4.512 1.00 67.69 85 PRO A C 1
ATOM 681 O O . PRO A 1 85 ? 11.199 -0.685 -3.913 1.00 67.69 85 PRO A O 1
ATOM 684 N N . ARG A 1 86 ? 12.018 1.400 -3.963 1.00 64.94 86 ARG A N 1
ATOM 685 C CA . ARG A 1 86 ? 12.720 1.275 -2.674 1.00 64.94 86 ARG A CA 1
ATOM 686 C C . ARG A 1 86 ? 11.757 1.121 -1.489 1.00 64.94 86 ARG A C 1
ATOM 688 O O . ARG A 1 86 ? 12.175 0.599 -0.461 1.00 64.94 86 ARG A O 1
ATOM 695 N N . ASN A 1 87 ? 10.508 1.563 -1.655 1.00 66.81 87 ASN A N 1
ATOM 696 C CA . ASN A 1 87 ? 9.508 1.627 -0.589 1.00 66.81 87 ASN A CA 1
ATOM 697 C C . ASN A 1 87 ? 8.665 0.347 -0.484 1.00 66.81 87 ASN A C 1
ATOM 699 O O . ASN A 1 87 ? 8.274 -0.021 0.613 1.00 66.81 87 ASN A O 1
ATOM 703 N N . PHE A 1 88 ? 8.440 -0.378 -1.585 1.00 73.38 88 PHE A N 1
ATOM 704 C CA . PHE A 1 88 ? 7.607 -1.582 -1.575 1.00 73.38 88 PHE A CA 1
ATOM 705 C C . PHE A 1 88 ? 8.046 -2.592 -2.642 1.00 73.38 88 PHE A C 1
ATOM 707 O O . PHE A 1 88 ? 8.493 -2.230 -3.731 1.00 73.38 88 PHE A O 1
ATOM 714 N N . ASN A 1 89 ? 7.899 -3.878 -2.329 1.00 77.75 89 ASN A N 1
ATOM 715 C CA . ASN A 1 89 ? 8.062 -4.981 -3.271 1.00 77.75 89 ASN A CA 1
ATOM 716 C C . ASN A 1 89 ? 7.113 -6.127 -2.898 1.00 77.75 89 ASN A C 1
ATOM 718 O O . ASN A 1 89 ? 6.752 -6.286 -1.734 1.00 77.75 89 ASN A O 1
ATOM 722 N N . PHE A 1 90 ? 6.735 -6.926 -3.894 1.00 80.50 90 PHE A N 1
ATOM 723 C CA . PHE A 1 90 ? 5.854 -8.087 -3.732 1.00 80.50 90 PHE A CA 1
ATOM 724 C C . PHE A 1 90 ? 6.619 -9.409 -3.919 1.00 80.50 90 PHE A C 1
ATOM 726 O O . PHE A 1 90 ? 6.023 -10.428 -4.250 1.00 80.50 90 PHE A O 1
ATOM 733 N N . ASP A 1 91 ? 7.941 -9.392 -3.712 1.00 81.75 91 ASP A N 1
ATOM 734 C CA . ASP A 1 91 ? 8.818 -10.541 -3.981 1.00 81.75 91 ASP A CA 1
ATOM 735 C C . ASP A 1 91 ? 8.674 -11.635 -2.907 1.00 81.75 91 ASP A C 1
ATOM 737 O O . ASP A 1 91 ? 8.833 -12.820 -3.184 1.00 81.75 91 ASP A O 1
ATOM 741 N N . ASN A 1 92 ? 8.346 -11.235 -1.673 1.00 85.75 92 ASN A N 1
ATOM 742 C CA . ASN A 1 92 ? 8.126 -12.120 -0.531 1.00 85.75 92 ASN A CA 1
ATOM 743 C C . ASN A 1 92 ? 6.791 -11.803 0.145 1.00 85.75 92 ASN A C 1
ATOM 745 O O . ASN A 1 92 ? 6.378 -10.645 0.195 1.00 85.75 92 ASN A O 1
ATOM 749 N N . ILE A 1 93 ? 6.179 -12.810 0.776 1.00 82.00 93 ILE A N 1
ATOM 750 C CA . ILE A 1 93 ? 4.897 -12.666 1.488 1.00 82.00 93 ILE A CA 1
ATOM 751 C C . ILE A 1 93 ? 4.969 -11.574 2.567 1.00 82.00 93 ILE A C 1
ATOM 753 O O . ILE A 1 93 ? 4.071 -10.745 2.655 1.00 82.00 93 ILE A O 1
ATOM 757 N N . GLY A 1 94 ? 6.050 -11.517 3.354 1.00 84.69 94 GLY A N 1
ATOM 758 C CA . GLY A 1 94 ? 6.206 -10.499 4.402 1.00 84.69 94 GLY A CA 1
ATOM 759 C C . GLY A 1 94 ? 6.264 -9.070 3.853 1.00 84.69 94 GLY A C 1
ATOM 760 O O . GLY A 1 94 ? 5.596 -8.180 4.372 1.00 84.69 94 GLY A O 1
ATOM 761 N N . ASN A 1 95 ? 6.996 -8.862 2.758 1.00 82.38 95 ASN A N 1
ATOM 762 C CA . ASN A 1 95 ? 7.079 -7.553 2.107 1.00 82.38 95 ASN A CA 1
ATOM 763 C C . ASN A 1 95 ? 5.752 -7.171 1.441 1.00 82.38 95 ASN A C 1
ATOM 765 O O . ASN A 1 95 ? 5.355 -6.012 1.509 1.00 82.38 95 ASN A O 1
ATOM 769 N N . ALA A 1 96 ? 5.036 -8.147 0.874 1.00 84.38 96 ALA A N 1
ATOM 770 C CA . ALA A 1 96 ? 3.701 -7.940 0.329 1.00 84.38 96 ALA A CA 1
ATOM 771 C C . ALA A 1 96 ? 2.700 -7.528 1.420 1.00 84.38 96 ALA A C 1
ATOM 773 O O . ALA A 1 96 ? 1.937 -6.591 1.216 1.00 84.38 96 ALA A O 1
ATOM 774 N N . ILE A 1 97 ? 2.730 -8.172 2.593 1.00 88.19 97 ILE A N 1
ATOM 775 C CA . ILE A 1 97 ? 1.874 -7.799 3.731 1.00 88.19 97 ILE A CA 1
ATOM 776 C C . ILE A 1 97 ? 2.198 -6.381 4.213 1.00 88.19 97 ILE A C 1
ATOM 778 O O . ILE A 1 97 ? 1.276 -5.604 4.440 1.00 88.19 97 ILE A O 1
ATOM 782 N N . LEU A 1 98 ? 3.481 -6.019 4.330 1.00 87.19 98 LEU A N 1
ATOM 783 C CA . LEU A 1 98 ? 3.891 -4.660 4.709 1.00 87.19 98 LEU A CA 1
ATOM 784 C C . LEU A 1 98 ? 3.421 -3.615 3.688 1.00 87.19 98 LEU A C 1
ATOM 786 O O . LEU A 1 98 ? 2.862 -2.594 4.078 1.00 87.19 98 LEU A O 1
ATOM 790 N N . ALA A 1 99 ? 3.578 -3.898 2.394 1.00 85.75 99 ALA A N 1
ATOM 791 C CA . ALA A 1 99 ? 3.104 -3.022 1.328 1.00 85.75 99 ALA A CA 1
ATOM 792 C C . ALA A 1 99 ? 1.574 -2.865 1.353 1.00 85.75 99 ALA A C 1
ATOM 794 O O . ALA A 1 99 ? 1.059 -1.764 1.193 1.00 85.75 99 ALA A O 1
ATOM 795 N N . LEU A 1 100 ? 0.829 -3.949 1.590 1.00 87.56 100 LEU A N 1
ATOM 796 C CA . LEU A 1 100 ? -0.630 -3.899 1.715 1.00 87.56 100 LEU A CA 1
ATOM 797 C C . LEU A 1 100 ? -1.083 -3.169 2.986 1.00 87.56 100 LEU A C 1
ATOM 799 O O . LEU A 1 100 ? -2.105 -2.491 2.961 1.00 87.56 100 LEU A O 1
ATOM 803 N N . PHE A 1 101 ? -0.328 -3.270 4.080 1.00 86.69 101 PHE A N 1
ATOM 804 C CA . PHE A 1 101 ? -0.591 -2.511 5.302 1.00 86.69 101 PHE A CA 1
ATOM 805 C C . PHE A 1 101 ? -0.417 -1.002 5.083 1.00 86.69 101 PHE A C 1
ATOM 807 O O . PHE A 1 101 ? -1.267 -0.227 5.512 1.00 86.69 101 PHE A O 1
ATOM 814 N N . GLU A 1 102 ? 0.623 -0.589 4.357 1.00 87.50 102 GLU A N 1
ATOM 815 C CA . GLU A 1 102 ? 0.806 0.807 3.936 1.00 87.50 102 GLU A CA 1
ATOM 816 C C . GLU A 1 102 ? -0.336 1.267 3.011 1.00 87.50 102 GLU A C 1
ATOM 818 O O . GLU A 1 102 ? -0.882 2.350 3.176 1.00 87.50 102 GLU A O 1
ATOM 823 N N . VAL A 1 103 ? -0.813 0.408 2.105 1.00 89.25 103 VAL A N 1
ATOM 824 C CA . VAL A 1 103 ? -1.996 0.714 1.277 1.00 89.25 103 VAL A CA 1
ATOM 825 C C . VAL A 1 103 ? -3.263 0.916 2.121 1.00 89.25 103 VAL A C 1
ATOM 827 O O . VAL A 1 103 ? -4.082 1.777 1.793 1.00 89.25 103 VAL A O 1
ATOM 830 N N . LEU A 1 104 ? -3.436 0.156 3.210 1.00 88.38 104 LEU A N 1
ATOM 831 C CA . LEU A 1 104 ? -4.590 0.286 4.108 1.00 88.38 104 LEU A CA 1
ATOM 832 C C . LEU A 1 104 ? -4.605 1.605 4.891 1.00 88.38 104 LEU A C 1
ATOM 834 O O . LEU A 1 104 ? -5.688 2.046 5.274 1.00 88.38 104 LEU A O 1
ATOM 838 N N . SER A 1 105 ? -3.457 2.259 5.105 1.00 87.00 105 SER A N 1
ATOM 839 C CA . SER A 1 105 ? -3.422 3.596 5.717 1.00 87.00 105 SER A CA 1
ATOM 840 C C . SER A 1 105 ? -3.825 4.713 4.748 1.00 87.00 105 SER A C 1
ATOM 842 O O . SER A 1 105 ? -3.904 5.867 5.160 1.00 87.00 105 SER A O 1
ATOM 844 N N . LEU A 1 106 ? -4.113 4.385 3.479 1.00 86.19 106 LEU A N 1
ATOM 845 C CA . LEU A 1 106 ? -4.394 5.331 2.392 1.00 86.19 106 LEU A CA 1
ATOM 846 C C . LEU A 1 106 ? -3.244 6.308 2.098 1.00 86.19 106 LEU A C 1
ATOM 848 O O . LEU A 1 106 ? -3.427 7.267 1.344 1.00 86.19 106 LEU A O 1
ATOM 852 N N . GLU A 1 107 ? -2.044 6.043 2.609 1.00 83.81 107 GLU A N 1
ATOM 853 C CA . GLU A 1 107 ? -0.832 6.787 2.280 1.00 83.81 107 GLU A CA 1
ATOM 854 C C . GLU A 1 107 ? -0.028 6.020 1.221 1.00 83.81 107 GLU A C 1
ATOM 856 O O . GLU A 1 107 ? 0.047 4.797 1.243 1.00 83.81 107 GLU A O 1
ATOM 861 N N . GLY A 1 108 ? 0.517 6.714 0.217 1.00 81.19 108 GLY A N 1
ATOM 862 C CA . GLY A 1 108 ? 1.372 6.088 -0.807 1.00 81.19 108 GLY A CA 1
ATOM 863 C C . GLY A 1 108 ? 0.688 5.088 -1.763 1.00 81.19 108 GLY A C 1
ATOM 864 O O . GLY A 1 108 ? 1.285 4.699 -2.766 1.00 81.19 108 GLY A O 1
ATOM 865 N N . TRP A 1 109 ? -0.581 4.712 -1.548 1.00 86.50 109 TRP A N 1
ATOM 866 C CA . TRP A 1 109 ? -1.276 3.702 -2.367 1.00 86.50 109 TRP A CA 1
ATOM 867 C C . TRP A 1 109 ? -1.424 4.085 -3.848 1.00 86.50 109 TRP A C 1
ATOM 869 O O . TRP A 1 109 ? -1.470 3.213 -4.716 1.00 86.50 109 TRP A O 1
ATOM 879 N N . VAL A 1 110 ? -1.474 5.386 -4.150 1.00 88.50 110 VAL A N 1
ATOM 880 C CA . VAL A 1 110 ? 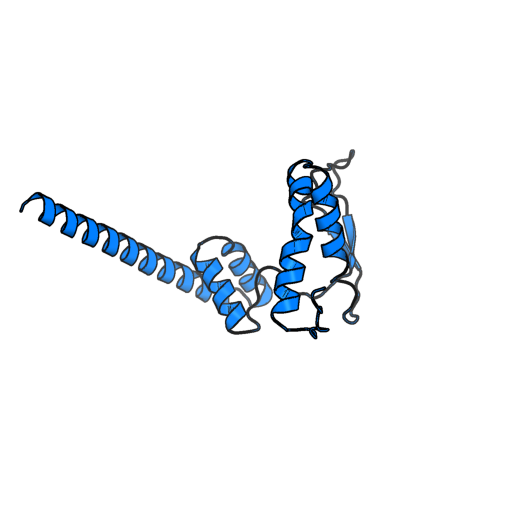-1.513 5.912 -5.522 1.00 88.50 110 VAL A CA 1
ATOM 881 C C . VAL A 1 110 ? -0.215 5.589 -6.265 1.00 88.50 110 VAL A C 1
ATOM 883 O O . VAL A 1 110 ? -0.269 5.165 -7.417 1.00 88.50 110 VAL A O 1
ATOM 886 N N . GLU A 1 111 ? 0.937 5.698 -5.597 1.00 86.06 111 GLU A N 1
ATOM 887 C CA . GLU A 1 111 ? 2.234 5.326 -6.175 1.00 86.06 111 GLU A CA 1
ATOM 888 C C . GLU A 1 111 ? 2.286 3.821 -6.455 1.00 86.06 111 GLU A C 1
ATOM 890 O O . GLU A 1 111 ? 2.712 3.397 -7.528 1.00 86.06 111 GLU A O 1
ATOM 895 N N . ILE A 1 112 ? 1.775 3.005 -5.527 1.00 86.25 112 ILE A N 1
ATOM 896 C CA . ILE A 1 112 ? 1.689 1.547 -5.687 1.00 86.25 112 ILE A CA 1
ATOM 897 C C . ILE A 1 112 ? 0.783 1.185 -6.868 1.00 86.25 112 ILE A C 1
ATOM 899 O O . ILE A 1 112 ? 1.158 0.378 -7.720 1.00 86.25 112 ILE A O 1
ATOM 903 N N . ARG A 1 113 ? -0.389 1.821 -6.970 1.00 89.56 113 ARG A N 1
ATOM 904 C CA . ARG A 1 113 ? -1.326 1.659 -8.087 1.00 89.56 113 ARG A CA 1
ATOM 905 C C . ARG A 1 113 ? -0.675 2.000 -9.426 1.00 89.56 113 ARG A C 1
ATOM 907 O O . ARG A 1 113 ? -0.821 1.237 -10.383 1.00 89.56 113 ARG A O 1
ATOM 914 N N . ASP A 1 114 ? 0.014 3.133 -9.500 1.00 86.56 114 ASP A N 1
ATOM 915 C CA . ASP A 1 114 ? 0.617 3.618 -10.742 1.00 86.56 114 ASP A CA 1
ATOM 916 C C . ASP A 1 114 ? 1.791 2.725 -11.166 1.00 86.56 114 ASP A C 1
ATOM 918 O O . ASP A 1 114 ? 1.879 2.335 -12.331 1.00 86.56 114 ASP A O 1
ATOM 922 N N . VAL A 1 115 ? 2.598 2.252 -10.213 1.00 84.81 115 VAL A N 1
ATOM 923 C CA . VAL A 1 115 ? 3.646 1.256 -10.474 1.00 84.81 115 VAL A CA 1
ATOM 924 C C . VAL A 1 115 ? 3.063 -0.078 -10.951 1.00 84.81 115 VAL A C 1
ATOM 926 O O . VAL A 1 115 ? 3.590 -0.661 -11.898 1.00 84.81 115 VAL A O 1
ATOM 929 N N . ILE A 1 116 ? 1.966 -0.564 -10.359 1.00 87.31 116 ILE A N 1
ATOM 930 C CA . ILE A 1 116 ? 1.284 -1.792 -10.811 1.00 87.31 116 ILE A CA 1
ATOM 931 C C . ILE A 1 116 ? 0.764 -1.622 -12.244 1.00 87.31 116 ILE A C 1
ATOM 933 O O . ILE A 1 116 ? 0.935 -2.515 -13.083 1.00 87.31 116 ILE A O 1
ATOM 937 N N . LYS A 1 117 ? 0.171 -0.462 -12.548 1.00 87.00 117 LYS A N 1
ATOM 938 C CA . LYS A 1 117 ? -0.331 -0.128 -13.884 1.00 87.00 117 LYS A CA 1
ATOM 939 C C . LYS A 1 117 ? 0.786 -0.138 -14.927 1.00 87.00 117 LYS A C 1
ATOM 941 O O . LYS A 1 117 ? 0.584 -0.698 -16.001 1.00 87.00 117 LYS A O 1
ATOM 946 N N . GLU A 1 118 ? 1.933 0.462 -14.616 1.00 84.50 118 GLU A N 1
ATOM 947 C CA . GLU A 1 118 ? 3.068 0.581 -15.539 1.00 84.50 118 GLU A CA 1
ATOM 948 C C . GLU A 1 118 ? 3.876 -0.714 -15.692 1.00 84.50 118 GLU A C 1
ATOM 950 O O . GLU A 1 118 ? 4.361 -1.007 -16.783 1.00 84.50 118 GLU A O 1
ATOM 955 N N . ARG A 1 119 ? 4.046 -1.494 -14.617 1.00 81.19 119 ARG A N 1
ATOM 956 C CA . ARG A 1 119 ? 4.901 -2.695 -14.618 1.00 81.19 119 ARG A CA 1
ATOM 957 C C . ARG A 1 119 ? 4.179 -3.966 -15.049 1.00 81.19 119 ARG A C 1
ATOM 959 O O . ARG A 1 119 ? 4.793 -4.805 -15.698 1.00 81.19 119 ARG A O 1
ATOM 966 N N . ILE A 1 120 ? 2.915 -4.126 -14.660 1.00 85.38 120 ILE A N 1
ATOM 967 C CA . ILE A 1 120 ? 2.154 -5.374 -14.843 1.00 85.38 120 ILE A CA 1
ATOM 968 C C . ILE A 1 120 ? 1.020 -5.163 -15.851 1.00 85.38 120 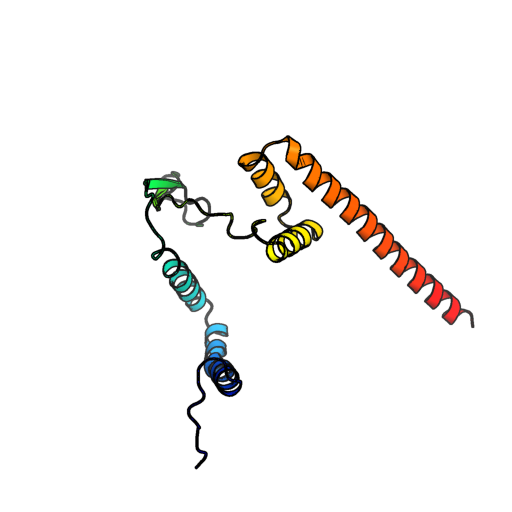ILE A C 1
ATOM 970 O O . ILE A 1 120 ? 0.712 -6.035 -16.662 1.00 85.38 120 ILE A O 1
ATOM 974 N N . GLY A 1 121 ? 0.391 -3.990 -15.810 1.00 85.12 121 GLY A N 1
ATOM 975 C CA . GLY A 1 121 ? -0.624 -3.577 -16.769 1.00 85.12 121 GLY A CA 1
ATOM 976 C C . GLY A 1 121 ? -1.948 -3.169 -16.120 1.00 85.12 121 GLY A C 1
ATOM 977 O O . GLY A 1 121 ? -2.214 -3.458 -14.950 1.00 85.12 121 GLY A O 1
ATOM 978 N N . PRO A 1 122 ? -2.841 -2.535 -16.897 1.00 87.50 122 PRO A N 1
ATOM 979 C CA . PRO A 1 122 ? -4.010 -1.831 -16.371 1.00 87.50 122 PRO A CA 1
ATOM 980 C C . PRO A 1 122 ? -5.066 -2.741 -15.730 1.00 87.50 122 PRO A C 1
ATOM 982 O O . PRO A 1 122 ? -5.794 -2.291 -14.855 1.00 87.50 122 PRO A O 1
ATOM 985 N N . ARG A 1 123 ? -5.143 -4.026 -16.103 1.00 88.38 123 ARG A N 1
ATOM 986 C CA . ARG A 1 123 ? -6.118 -4.970 -15.518 1.00 88.38 123 ARG A CA 1
ATOM 987 C C . ARG A 1 123 ? -5.877 -5.225 -14.026 1.00 88.38 123 ARG A C 1
ATOM 989 O O . ARG A 1 123 ? -6.829 -5.368 -13.267 1.00 88.38 123 ARG A O 1
ATOM 996 N N . HIS A 1 124 ? -4.618 -5.214 -13.593 1.00 86.25 124 HIS A N 1
ATOM 997 C CA . HIS A 1 124 ? -4.237 -5.485 -12.203 1.00 86.25 124 HIS A CA 1
ATOM 998 C C . HIS A 1 124 ? -4.531 -4.307 -11.264 1.00 86.25 124 HIS A C 1
ATOM 1000 O O . HIS A 1 124 ? -4.569 -4.470 -10.050 1.00 86.25 124 HIS A O 1
ATOM 1006 N N . VAL A 1 125 ? -4.831 -3.128 -11.814 1.00 90.06 125 VAL A N 1
ATOM 1007 C CA . VAL A 1 125 ? -5.278 -1.959 -11.045 1.00 90.06 125 VAL A CA 1
ATOM 1008 C C . VAL A 1 125 ? -6.642 -2.203 -10.390 1.00 90.06 125 VAL A C 1
ATOM 1010 O O . VAL A 1 125 ? -6.950 -1.609 -9.360 1.00 90.06 125 VAL A O 1
ATOM 1013 N N . ILE A 1 126 ? -7.457 -3.101 -10.944 1.00 91.12 126 ILE A N 1
ATOM 1014 C CA . ILE A 1 126 ? -8.760 -3.452 -10.365 1.00 91.12 126 ILE A CA 1
ATOM 1015 C C . ILE A 1 126 ? -8.572 -4.130 -9.001 1.00 91.12 126 ILE A C 1
ATOM 1017 O O . ILE A 1 126 ? -9.300 -3.820 -8.062 1.00 91.12 126 ILE A O 1
ATOM 1021 N N . TYR A 1 127 ? -7.547 -4.977 -8.857 1.00 90.44 127 TYR A N 1
ATOM 1022 C CA . TYR A 1 127 ? -7.229 -5.642 -7.591 1.00 90.44 127 TYR A CA 1
ATOM 1023 C C . TYR A 1 127 ? -6.949 -4.635 -6.466 1.00 90.44 127 TYR A C 1
ATOM 1025 O O . TYR A 1 127 ? -7.563 -4.725 -5.404 1.00 90.44 127 TYR A O 1
ATOM 1033 N N . ILE A 1 128 ? -6.083 -3.639 -6.708 1.00 90.00 128 ILE A N 1
ATOM 1034 C CA . ILE A 1 128 ? -5.716 -2.661 -5.671 1.00 90.00 128 ILE A CA 1
ATOM 1035 C C . ILE A 1 128 ? -6.912 -1.780 -5.274 1.00 90.00 128 ILE A C 1
ATOM 1037 O O . ILE A 1 128 ? -7.084 -1.480 -4.097 1.00 90.00 128 ILE A O 1
ATOM 1041 N N . HIS A 1 129 ? -7.788 -1.419 -6.222 1.00 92.12 129 HIS A N 1
ATOM 1042 C CA . HIS A 1 129 ? -8.993 -0.638 -5.917 1.00 92.12 129 HIS A CA 1
ATOM 1043 C C . HIS A 1 129 ? -10.008 -1.431 -5.096 1.00 92.12 129 HIS A C 1
ATOM 1045 O O . HIS A 1 129 ? -10.561 -0.889 -4.143 1.00 92.12 129 HIS A O 1
ATOM 1051 N N . LEU A 1 130 ? -10.243 -2.703 -5.435 1.00 93.06 130 LEU A N 1
ATOM 1052 C CA . LEU A 1 130 ? -11.132 -3.567 -4.655 1.00 93.06 130 LEU A CA 1
ATOM 1053 C C . LEU A 1 130 ? -10.601 -3.769 -3.234 1.00 93.06 130 LEU A C 1
ATOM 1055 O O . LEU A 1 130 ? -11.375 -3.705 -2.282 1.00 93.06 130 LEU A O 1
ATOM 1059 N N . PHE A 1 131 ? -9.288 -3.951 -3.085 1.00 91.62 131 PHE A N 1
ATOM 1060 C CA . PHE A 1 131 ? -8.647 -4.087 -1.781 1.00 91.62 131 PHE A CA 1
ATOM 1061 C C . PHE A 1 131 ? -8.830 -2.835 -0.914 1.00 91.62 131 PHE A C 1
ATOM 1063 O O . PHE A 1 131 ? -9.296 -2.942 0.219 1.00 91.62 131 PHE A O 1
ATOM 1070 N N . VAL A 1 132 ? -8.536 -1.648 -1.457 1.00 92.38 132 VAL A N 1
ATOM 1071 C CA . VAL A 1 132 ? -8.721 -0.372 -0.744 1.00 92.38 132 VAL A CA 1
ATOM 1072 C C . VAL A 1 132 ? -10.193 -0.144 -0.402 1.00 92.38 132 VAL A C 1
ATOM 1074 O O . VAL A 1 132 ? -10.514 0.205 0.729 1.00 92.38 132 VAL A O 1
ATOM 1077 N N . PHE A 1 133 ? -11.106 -0.393 -1.343 1.00 93.19 133 PHE A N 1
ATOM 1078 C CA . PHE A 1 133 ? -12.539 -0.200 -1.127 1.00 93.19 133 PHE A CA 1
ATOM 1079 C C . PHE A 1 133 ? -13.077 -1.084 0.005 1.00 93.19 133 PHE A C 1
ATOM 1081 O O . PHE A 1 133 ? -13.717 -0.585 0.929 1.00 93.19 133 PHE A O 1
ATOM 1088 N N . ILE A 1 134 ? -12.769 -2.384 -0.024 1.00 92.25 134 ILE A N 1
ATOM 1089 C CA . ILE A 1 134 ? -13.180 -3.328 1.023 1.00 92.25 134 ILE A CA 1
ATOM 1090 C C . ILE A 1 134 ? -12.507 -2.979 2.357 1.00 92.25 134 ILE A C 1
ATOM 1092 O O . ILE A 1 134 ? -13.177 -2.959 3.388 1.00 92.25 134 ILE A O 1
ATOM 1096 N N . GLY A 1 135 ? -11.211 -2.654 2.341 1.00 90.88 135 GLY A N 1
ATOM 1097 C CA . GLY A 1 135 ? -10.456 -2.262 3.531 1.00 90.88 135 GLY A CA 1
ATOM 1098 C C . GLY A 1 135 ? -11.047 -1.034 4.223 1.00 90.88 135 GLY A C 1
ATOM 1099 O O . GLY A 1 135 ? -11.252 -1.050 5.435 1.00 90.88 135 GLY A O 1
ATOM 1100 N N . CYS A 1 136 ? -11.413 -0.003 3.460 1.00 89.81 136 CYS A N 1
ATOM 1101 C CA . CYS A 1 136 ? -12.058 1.191 4.000 1.00 89.81 136 CYS A CA 1
ATOM 1102 C C . CYS A 1 136 ? -13.481 0.919 4.496 1.00 89.81 136 CYS A C 1
ATOM 1104 O O . CYS A 1 136 ? -13.845 1.407 5.562 1.00 89.81 136 CYS A O 1
ATOM 1106 N N . LEU A 1 137 ? -14.286 0.132 3.771 1.00 90.50 137 LEU A N 1
ATOM 1107 C CA . LEU A 1 137 ? -15.642 -0.216 4.210 1.00 90.50 137 LEU A CA 1
ATOM 1108 C C . LEU A 1 137 ? -15.630 -0.980 5.538 1.00 90.50 137 LEU A C 1
ATOM 1110 O O . LEU A 1 137 ? -16.371 -0.635 6.461 1.00 90.50 137 LEU A O 1
ATOM 1114 N N . ILE A 1 138 ? -14.765 -1.989 5.660 1.00 92.31 138 ILE A N 1
ATOM 1115 C CA . ILE A 1 138 ? -14.622 -2.779 6.889 1.00 92.31 138 ILE A CA 1
ATOM 1116 C C . ILE A 1 138 ? -14.013 -1.921 8.004 1.00 92.31 138 ILE A C 1
ATOM 1118 O O . ILE A 1 138 ? -14.515 -1.920 9.124 1.00 92.31 138 ILE A O 1
ATOM 1122 N N . GLY A 1 139 ? -12.975 -1.135 7.706 1.00 89.00 139 GLY A N 1
ATOM 1123 C CA . GLY A 1 139 ? -12.335 -0.254 8.684 1.00 89.00 139 GLY A CA 1
ATOM 1124 C C . GLY A 1 139 ? -13.303 0.772 9.280 1.00 89.00 139 GLY A C 1
ATOM 1125 O O . GLY A 1 139 ? -13.374 0.921 10.499 1.00 89.00 139 GLY A O 1
ATOM 1126 N N . LEU A 1 140 ? -14.103 1.433 8.438 1.00 88.12 140 LEU A N 1
ATOM 1127 C CA . LEU A 1 140 ? -15.097 2.413 8.882 1.00 88.12 140 LEU A CA 1
ATOM 1128 C C . LEU A 1 140 ? -16.240 1.763 9.667 1.00 88.12 140 LEU A C 1
ATOM 1130 O O . LEU A 1 140 ? -16.637 2.287 10.706 1.00 88.12 140 LEU A O 1
ATOM 1134 N N . THR A 1 141 ? -16.756 0.618 9.212 1.00 91.06 141 THR A N 1
ATOM 1135 C CA . THR A 1 141 ? -17.845 -0.083 9.915 1.00 91.06 141 THR A CA 1
ATOM 1136 C C . THR A 1 141 ? -17.408 -0.605 11.281 1.00 91.06 141 THR A C 1
ATOM 1138 O O . THR A 1 141 ? -18.154 -0.456 12.248 1.00 91.06 141 THR A O 1
ATOM 1141 N N . LEU A 1 142 ? -16.184 -1.129 11.400 1.00 92.38 142 LEU A N 1
ATOM 1142 C CA . LEU A 1 142 ? -15.620 -1.543 12.686 1.00 92.38 142 LEU A CA 1
ATOM 1143 C C . LEU A 1 142 ? -15.389 -0.353 13.620 1.00 92.38 142 LEU A C 1
ATOM 1145 O O . LEU A 1 142 ? -15.765 -0.419 14.788 1.00 92.38 142 LEU A O 1
ATOM 1149 N N . PHE A 1 143 ? -14.821 0.747 13.118 1.00 92.31 143 PHE A N 1
ATOM 1150 C CA . PHE A 1 143 ? -14.587 1.942 13.928 1.00 92.31 143 PHE A CA 1
ATOM 1151 C C . PHE A 1 143 ? -15.895 2.509 14.494 1.00 92.31 143 PHE A C 1
ATOM 1153 O O . PHE A 1 143 ? -16.017 2.717 15.702 1.00 92.31 143 PHE A O 1
ATOM 1160 N N . VAL A 1 14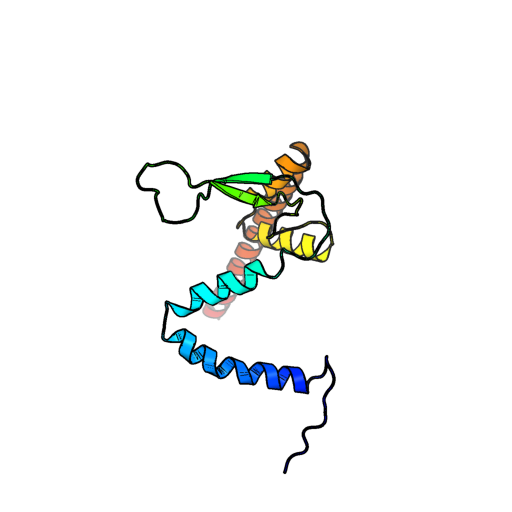4 ? -16.904 2.689 13.637 1.00 94.00 144 VAL A N 1
ATOM 1161 C CA . VAL A 1 144 ? -18.231 3.166 14.049 1.00 94.00 144 VAL A CA 1
ATOM 1162 C C . VAL A 1 144 ? -18.886 2.183 15.023 1.00 94.00 144 VAL A C 1
ATOM 1164 O O . VAL A 1 144 ? -19.438 2.610 16.036 1.00 94.00 144 VAL A O 1
ATOM 1167 N N . GLY A 1 145 ? -18.776 0.876 14.771 1.00 93.94 145 GLY A N 1
ATOM 1168 C CA . GLY A 1 145 ? -19.298 -0.162 15.659 1.00 93.94 145 GLY A CA 1
ATOM 1169 C C . GLY A 1 145 ? -18.722 -0.082 17.076 1.00 93.94 145 GLY A C 1
ATOM 1170 O O . GLY A 1 145 ? -19.478 -0.087 18.046 1.00 93.94 145 GLY A O 1
ATOM 1171 N N . VAL A 1 146 ? -17.400 0.067 17.204 1.00 95.00 146 VAL A N 1
ATOM 1172 C CA . VAL A 1 146 ? -16.718 0.182 18.505 1.00 95.00 146 VAL A CA 1
ATOM 1173 C C . VAL A 1 146 ? -17.114 1.467 19.236 1.00 95.00 146 VAL A C 1
ATOM 1175 O O . VAL A 1 146 ? -17.398 1.431 20.433 1.00 95.00 146 VAL A O 1
ATOM 1178 N N . VAL A 1 147 ? -17.182 2.600 18.530 1.00 95.19 147 VAL A N 1
ATOM 1179 C CA . VAL A 1 147 ? -17.567 3.887 19.134 1.00 95.19 147 VAL A CA 1
ATOM 1180 C C . VAL A 1 147 ? -19.005 3.847 19.654 1.00 95.19 147 VAL A C 1
ATOM 1182 O O . VAL A 1 147 ? -19.258 4.286 20.776 1.00 95.19 147 VAL A O 1
ATOM 1185 N N . ILE A 1 148 ? -19.942 3.290 18.878 1.00 93.94 148 ILE A N 1
ATOM 1186 C CA . ILE A 1 148 ? -21.348 3.164 19.288 1.00 93.94 148 ILE A CA 1
ATOM 1187 C C . ILE A 1 148 ? -21.484 2.213 20.479 1.00 93.94 148 ILE A C 1
ATOM 1189 O O . ILE A 1 148 ? -22.189 2.544 21.432 1.00 93.94 148 ILE A O 1
ATOM 1193 N N . ALA A 1 149 ? -20.804 1.063 20.455 1.00 93.25 149 ALA A N 1
ATOM 1194 C CA . ALA A 1 149 ? -20.830 0.106 21.558 1.00 93.25 149 ALA A CA 1
ATOM 1195 C C . ALA A 1 149 ? -20.344 0.758 22.862 1.00 93.25 149 ALA A C 1
ATOM 1197 O O . ALA A 1 149 ? -21.079 0.764 23.851 1.00 93.25 149 ALA A O 1
ATOM 1198 N N . ASN A 1 150 ? -19.189 1.427 22.818 1.00 91.94 150 ASN A N 1
ATOM 1199 C CA . ASN A 1 150 ? -18.627 2.140 23.963 1.00 91.94 150 ASN A CA 1
ATOM 1200 C C . ASN A 1 150 ? -19.551 3.269 24.457 1.00 91.94 150 ASN A C 1
ATOM 1202 O O . ASN A 1 150 ? -19.775 3.423 25.657 1.00 91.94 150 ASN A O 1
ATOM 1206 N N . TYR A 1 151 ? -20.142 4.056 23.553 1.00 91.94 151 TYR A N 1
ATOM 1207 C CA . TYR A 1 151 ? -21.093 5.102 23.944 1.00 91.94 151 TYR A CA 1
ATOM 1208 C C . TYR A 1 151 ? -22.358 4.516 24.593 1.00 91.94 151 TYR A C 1
ATOM 1210 O O . TYR A 1 151 ? -22.869 5.055 25.577 1.00 91.94 151 TYR A O 1
ATOM 1218 N N . SER A 1 152 ? -22.847 3.384 24.076 1.00 92.44 152 SER A N 1
ATOM 1219 C CA . SER A 1 152 ? -24.022 2.692 24.610 1.00 92.44 152 SER A CA 1
ATOM 1220 C C . SER A 1 152 ? -23.789 2.112 26.009 1.00 92.44 152 SER A C 1
ATOM 1222 O O . SER A 1 152 ? -24.699 2.152 26.835 1.00 92.44 152 SER A O 1
ATOM 1224 N N . GLU A 1 153 ? -22.581 1.618 26.295 1.00 91.44 153 GLU A N 1
ATOM 1225 C CA . GLU A 1 153 ? -22.190 1.123 27.619 1.00 91.44 153 GLU A CA 1
ATOM 1226 C C . GLU A 1 153 ? -22.077 2.266 28.628 1.00 91.44 153 GLU A C 1
ATOM 1228 O O . GLU A 1 153 ? -22.684 2.203 29.697 1.00 91.44 153 GLU A O 1
ATOM 1233 N N . ASN A 1 154 ? -21.400 3.359 28.261 1.00 84.00 154 ASN A N 1
ATOM 1234 C CA . ASN A 1 154 ? -21.268 4.527 29.133 1.00 84.00 154 ASN A CA 1
ATOM 1235 C C . ASN A 1 154 ? -22.632 5.149 29.469 1.00 84.00 154 ASN A C 1
ATOM 1237 O O . ASN A 1 154 ? -22.884 5.487 30.621 1.00 84.00 154 ASN A O 1
ATOM 1241 N N . LYS A 1 155 ? -23.561 5.235 28.507 1.00 87.12 155 LYS A N 1
ATOM 1242 C CA . LYS A 1 155 ? -24.918 5.745 28.767 1.00 87.12 155 LYS A CA 1
ATOM 1243 C C . LYS A 1 155 ? -25.686 4.906 29.799 1.00 87.12 155 LYS A C 1
ATOM 1245 O O . LYS A 1 155 ? -26.419 5.482 30.597 1.00 87.12 155 LYS A O 1
ATOM 1250 N N . LYS A 1 156 ? -25.523 3.575 29.797 1.00 81.06 156 LYS A N 1
ATOM 1251 C CA . LYS A 1 156 ? -26.162 2.680 30.781 1.00 81.06 156 LYS A CA 1
ATOM 1252 C C . LYS A 1 156 ? -25.606 2.897 32.191 1.00 81.06 156 LYS A C 1
ATOM 1254 O O . LYS A 1 156 ? -26.386 2.887 33.134 1.00 81.06 156 LYS A O 1
ATOM 1259 N N . LEU A 1 157 ? -24.300 3.146 32.319 1.00 74.94 157 LEU A N 1
ATOM 1260 C CA . LEU A 1 157 ? -23.643 3.417 33.606 1.00 74.94 157 LEU A CA 1
ATOM 1261 C C . LEU A 1 157 ? -24.106 4.727 34.262 1.00 74.94 157 LEU A C 1
ATOM 1263 O O . LEU A 1 157 ? -24.164 4.802 35.480 1.00 74.94 157 LEU A O 1
ATOM 1267 N N . PHE A 1 158 ? -24.458 5.757 33.485 1.00 68.06 158 PHE A N 1
ATOM 1268 C CA . PHE A 1 158 ? -24.968 7.023 34.038 1.00 68.06 158 PHE A CA 1
ATOM 1269 C C . PHE A 1 158 ? -26.441 6.970 34.487 1.00 68.06 158 PHE A C 1
ATOM 1271 O O . PHE A 1 158 ? -26.918 7.929 35.090 1.00 68.06 158 PHE A O 1
ATOM 1278 N N . GLN A 1 159 ? -27.183 5.906 34.157 1.00 60.03 159 GLN A N 1
ATOM 1279 C CA . GLN A 1 159 ? -28.602 5.744 34.513 1.00 60.03 159 GLN A CA 1
ATOM 1280 C C . GLN A 1 159 ? -28.846 4.730 35.647 1.00 60.03 159 GLN A C 1
ATOM 1282 O O . GLN A 1 159 ? -30.001 4.536 36.026 1.00 60.03 159 GLN A O 1
ATOM 1287 N N . SER A 1 160 ? -27.789 4.098 36.170 1.00 51.47 160 SER A N 1
ATOM 1288 C CA . SER A 1 160 ? -27.805 3.238 37.365 1.00 51.47 160 SER A CA 1
ATOM 1289 C C . SER A 1 160 ? -27.296 3.987 38.586 1.00 51.47 160 SER A C 1
ATOM 1291 O O . SER A 1 160 ? -27.915 3.844 39.659 1.00 51.47 160 SER A O 1
#

Radius of gyration: 25.2 Å; chains: 1; bounding box: 67×44×57 Å

Sequence (160 aa):
MLRVDVIGPGSTGHLLMVLRCLRPLRIFCLVPQMRRVVYELVRGFREILMEKCVGRFMRELASTKLKSVKGESIKILVPRVWANPRNFNFDNIGNAILALFEVLSLEGWVEIRDVIKERIGPRHVIYIHLFVFIGCLIGLTLFVGVVIANYSENKKLFQS

pLDDT: mean 70.22, std 16.83, range [37.38, 95.19]

Foldseek 3Di:
DDDDDPDDPPDPVVVVVVVVVCVCVVVVVVDVPPVVVVVVVVVPPPPPPDDDDWDKDWDFPPPDPDQDPVRDGDTDTDTDDPDDDPQADPPDPVRVVVVLVCVLVVPCLVVVLVCCCVPVHDVCSVVSVVSNVVSVVVVVVVVVVVVVVVVVVVVVVVVD

InterPro domains:
  IPR005821 Ion transport domain [PF00520] (12-155)
  IPR028823 Sodium leak channel NALCN [PTHR46141] (51-155)